Protein AF-A0A6N9IWQ5-F1 (afdb_monomer)

Mean predicted aligned error: 7.13 Å

Nearest PDB structures (foldseek):
  5kgo-assembly2_A  TM=7.853E-01  e=7.917E-03  Klebsiella pneumoniae
  5vx6-assembly1_A  TM=8.203E-01  e=4.836E-02  Bacillus subtilis subsp. subtilis str. 168
  5vx6-assembly2_B  TM=6.950E-01  e=1.537E-02  Bacillus subtilis subsp. subtilis str. 168
  7lkn-assembly2_D  TM=6.172E-01  e=1.616E-01  Xanthomonas citri pv. citri str. 306
  7mie-assembly1_A  TM=5.134E-01  e=3.137E-01  Borreliella burgdorferi

Sequence (89 aa):
MRDISSGGALISHKLEVEKHHLLNISAELPESGSIKLQRGEVKNLRKNPKSGFSPYVTGVKWLDILPESEASI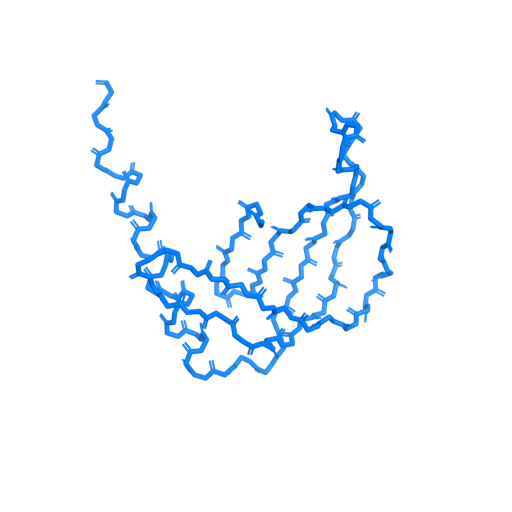SSFITLRSREKRGAPR

pLDDT: mean 82.29, std 10.34, range [43.44, 92.75]

Foldseek 3Di:
DPAADLFWDKDFADDDDDAQDKDQDWAQQPPLGIRGRFIWGFHDWDADPVDPHGRIITITTTDPDDPSNSSSRVSSVVVVVVVVVPDDD

Solvent-accessible surface area (backbone atoms only — not comparable to full-atom values): 5081 Å² total; per-residue (Å²): 118,76,48,73,56,98,66,27,38,35,37,63,36,72,67,90,75,60,76,68,40,78,41,71,44,65,45,81,40,84,100,26,52,55,36,71,65,40,38,24,33,27,74,42,78,44,77,39,90,88,34,90,83,35,36,29,37,35,35,28,34,59,41,84,75,50,71,68,38,50,52,22,50,52,44,37,51,51,49,55,56,47,54,69,70,66,61,80,131

Structure (mmCIF, N/CA/C/O backbone):
data_AF-A0A6N9IWQ5-F1
#
_entry.id   AF-A0A6N9IWQ5-F1
#
loop_
_atom_site.group_PDB
_atom_site.id
_atom_site.type_symbol
_atom_site.label_atom_id
_atom_site.label_alt_id
_atom_site.label_comp_id
_atom_site.label_asym_id
_atom_site.label_entity_id
_atom_site.label_seq_id
_atom_site.pdbx_PDB_ins_code
_atom_site.Cartn_x
_atom_site.Cartn_y
_atom_site.Cartn_z
_atom_site.occupancy
_atom_site.B_iso_or_equiv
_atom_site.auth_seq_id
_atom_site.auth_comp_id
_atom_site.auth_asym_id
_atom_site.auth_atom_id
_atom_site.pdbx_PDB_model_num
ATOM 1 N N . MET A 1 1 ? 8.402 0.771 -0.631 1.00 77.88 1 MET A N 1
ATOM 2 C CA . MET A 1 1 ? 7.05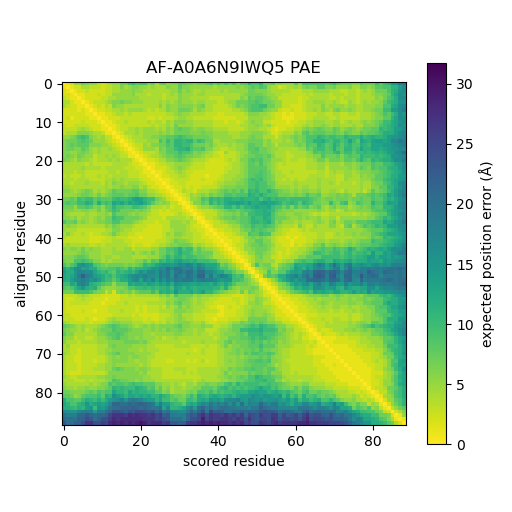1 1.319 -0.903 1.00 77.88 1 MET A CA 1
ATOM 3 C C . MET A 1 1 ? 7.215 2.636 -1.656 1.00 77.88 1 MET A C 1
ATOM 5 O O . MET A 1 1 ? 8.124 3.372 -1.300 1.00 77.88 1 MET A O 1
ATOM 9 N N . ARG A 1 2 ? 6.446 2.906 -2.723 1.00 82.75 2 ARG A N 1
ATOM 10 C CA . ARG A 1 2 ? 6.593 4.149 -3.515 1.00 82.75 2 ARG A CA 1
ATOM 11 C C . ARG A 1 2 ? 5.734 5.278 -2.963 1.00 82.75 2 ARG A C 1
ATOM 13 O O . ARG A 1 2 ? 6.225 6.385 -2.779 1.00 82.75 2 ARG A O 1
ATOM 20 N N . ASP A 1 3 ? 4.464 4.980 -2.732 1.00 85.00 3 ASP A N 1
ATOM 21 C CA . ASP A 1 3 ? 3.484 5.954 -2.269 1.00 85.00 3 ASP A CA 1
ATOM 22 C C . ASP A 1 3 ? 2.458 5.276 -1.362 1.00 85.00 3 ASP A C 1
ATOM 24 O O . ASP A 1 3 ? 2.250 4.063 -1.464 1.00 85.00 3 ASP A O 1
ATOM 28 N N . ILE A 1 4 ? 1.853 6.044 -0.462 1.00 88.00 4 ILE A N 1
ATOM 29 C CA . ILE A 1 4 ? 0.866 5.551 0.494 1.00 88.00 4 ILE A CA 1
ATOM 30 C C . ILE A 1 4 ? -0.205 6.609 0.726 1.00 88.00 4 ILE A C 1
ATOM 32 O O . ILE A 1 4 ? 0.076 7.803 0.780 1.00 88.00 4 ILE A O 1
ATOM 36 N N . SER A 1 5 ? -1.436 6.141 0.868 1.00 87.38 5 SER A N 1
ATOM 37 C CA . SER A 1 5 ? -2.630 6.938 1.104 1.00 87.38 5 SER A CA 1
ATOM 38 C C . SER A 1 5 ? -3.527 6.230 2.121 1.00 87.38 5 SER A C 1
ATOM 40 O O . SER A 1 5 ? -3.356 5.038 2.393 1.00 87.38 5 SER A O 1
ATOM 42 N N . SER A 1 6 ? -4.528 6.943 2.635 1.00 85.25 6 SER A N 1
ATOM 43 C CA . SER A 1 6 ? -5.563 6.365 3.500 1.00 85.25 6 SER A CA 1
ATOM 44 C C . SER A 1 6 ? -6.372 5.263 2.806 1.00 85.25 6 SER A C 1
ATOM 46 O O . SER A 1 6 ? -6.886 4.376 3.471 1.00 85.25 6 SER A O 1
ATOM 48 N N . GLY A 1 7 ? -6.461 5.276 1.470 1.00 86.38 7 GLY A N 1
ATOM 49 C CA . GLY A 1 7 ? -7.198 4.270 0.697 1.00 86.38 7 GLY A CA 1
ATOM 50 C C . GLY A 1 7 ? -6.359 3.089 0.197 1.00 86.38 7 GLY A C 1
ATOM 51 O O . GLY A 1 7 ? -6.913 2.055 -0.180 1.00 86.38 7 GLY A O 1
ATOM 52 N N . GLY A 1 8 ? -5.033 3.216 0.163 1.00 90.69 8 GLY A N 1
ATOM 53 C CA . GLY A 1 8 ? -4.163 2.183 -0.392 1.00 90.69 8 GLY A CA 1
ATOM 54 C C . GLY A 1 8 ? -2.687 2.558 -0.440 1.00 90.69 8 GLY A C 1
ATOM 55 O O . GLY A 1 8 ? -2.294 3.658 -0.052 1.00 90.69 8 GLY A O 1
ATOM 56 N N . ALA A 1 9 ? -1.869 1.668 -0.992 1.00 90.25 9 ALA A N 1
ATOM 57 C CA . ALA A 1 9 ? -0.454 1.908 -1.250 1.00 90.25 9 ALA A CA 1
ATOM 58 C C . ALA A 1 9 ? -0.064 1.557 -2.683 1.00 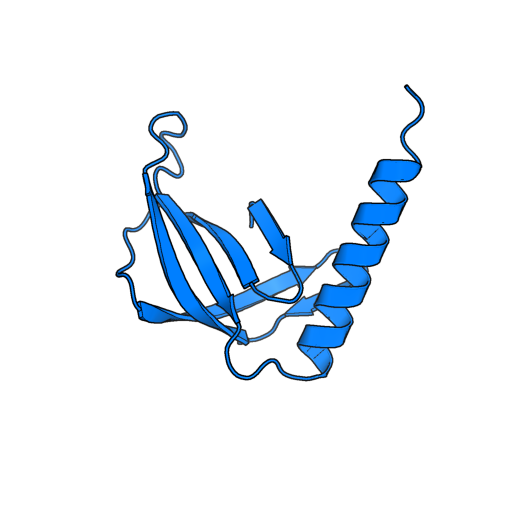90.25 9 ALA A C 1
ATOM 60 O O . ALA A 1 9 ? -0.623 0.666 -3.321 1.00 90.25 9 ALA A O 1
ATOM 61 N N . LEU A 1 10 ? 0.965 2.243 -3.169 1.00 89.94 10 LEU A N 1
ATOM 62 C CA . LEU A 1 10 ? 1.647 1.925 -4.408 1.00 89.94 10 LEU A CA 1
ATOM 63 C C . LEU A 1 10 ? 2.997 1.275 -4.087 1.00 89.94 10 LEU A C 1
ATOM 65 O O . LEU A 1 10 ? 3.883 1.879 -3.472 1.00 89.94 10 LEU A O 1
ATOM 69 N N . ILE A 1 11 ? 3.176 0.040 -4.540 1.00 88.56 11 ILE A N 1
ATOM 70 C CA . ILE A 1 11 ? 4.340 -0.788 -4.226 1.00 88.56 11 ILE A CA 1
ATOM 71 C C . ILE A 1 11 ? 5.066 -1.129 -5.524 1.00 88.56 1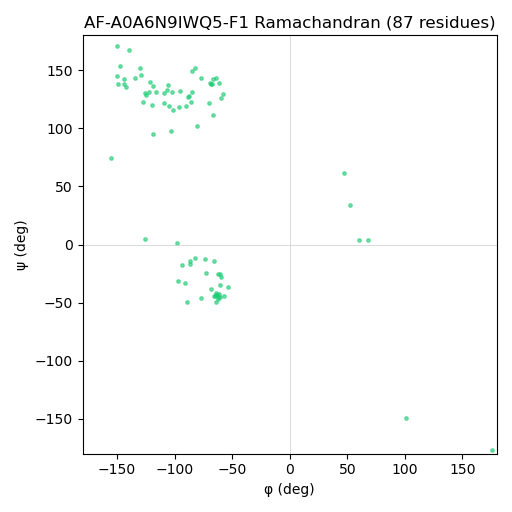1 ILE A C 1
ATOM 73 O O . ILE A 1 11 ? 4.439 -1.461 -6.522 1.00 88.56 11 ILE A O 1
ATOM 77 N N . SER A 1 12 ? 6.394 -1.033 -5.523 1.00 87.94 12 SER A N 1
ATOM 78 C CA . SER A 1 12 ? 7.232 -1.548 -6.609 1.00 87.94 12 SER A CA 1
ATOM 79 C C . SER A 1 12 ? 7.935 -2.809 -6.140 1.00 87.94 12 SER A C 1
ATOM 81 O O . SER A 1 12 ? 8.476 -2.822 -5.036 1.00 87.94 12 SER A O 1
ATOM 83 N N . HIS A 1 13 ? 7.913 -3.856 -6.955 1.00 85.19 13 HIS A N 1
ATOM 84 C CA . HIS A 1 13 ? 8.450 -5.165 -6.595 1.00 85.19 13 HIS A CA 1
ATOM 85 C C . HIS A 1 13 ? 8.971 -5.915 -7.831 1.00 85.19 13 HIS A C 1
ATOM 87 O O . HIS A 1 13 ? 8.821 -5.471 -8.972 1.00 85.19 13 HIS A O 1
ATOM 93 N N . LYS A 1 14 ? 9.660 -7.033 -7.584 1.00 84.12 14 LYS A N 1
ATOM 94 C CA . LYS A 1 14 ? 10.303 -7.860 -8.619 1.00 84.12 14 LYS A CA 1
ATOM 95 C C . LYS A 1 14 ? 9.409 -8.969 -9.164 1.00 84.12 14 LYS A C 1
ATOM 97 O O . LYS A 1 14 ? 9.531 -9.311 -10.331 1.00 84.12 14 LYS A O 1
ATOM 102 N N . LEU A 1 15 ? 8.543 -9.518 -8.318 1.00 82.44 15 LEU A N 1
ATOM 103 C CA . LEU A 1 15 ? 7.676 -10.648 -8.652 1.00 82.44 15 LEU A CA 1
ATOM 104 C C . LEU A 1 15 ? 6.397 -10.167 -9.332 1.00 82.44 15 LEU A C 1
ATOM 106 O O . LEU A 1 15 ? 5.944 -9.070 -9.045 1.00 82.44 15 LEU A O 1
ATOM 110 N N . GLU A 1 16 ? 5.805 -10.954 -10.216 1.00 80.06 16 GLU A N 1
ATOM 111 C CA . GLU A 1 16 ? 4.470 -10.644 -10.733 1.00 80.06 16 GLU A CA 1
ATOM 112 C C . GLU A 1 16 ? 3.418 -11.009 -9.671 1.00 80.06 16 GLU A C 1
ATOM 114 O O . GLU A 1 16 ? 3.600 -11.967 -8.922 1.00 80.06 16 GLU A O 1
ATOM 119 N N . VAL A 1 17 ? 2.350 -10.218 -9.559 1.00 84.00 17 VAL A N 1
ATOM 120 C CA . VAL A 1 17 ? 1.222 -10.489 -8.649 1.00 84.00 17 VAL A CA 1
ATOM 121 C C . VAL A 1 17 ? -0.064 -10.390 -9.438 1.00 84.00 17 VAL A C 1
ATOM 123 O O . VAL A 1 17 ? -0.180 -9.554 -10.326 1.00 84.00 17 VAL A O 1
ATOM 126 N N . GLU A 1 18 ? -1.054 -11.198 -9.109 1.00 85.69 18 GLU A N 1
ATOM 127 C CA . GLU A 1 18 ? -2.313 -11.164 -9.841 1.00 85.69 18 GLU A CA 1
ATOM 128 C C . GLU A 1 18 ? -3.238 -10.052 -9.349 1.00 85.69 18 GLU A C 1
ATOM 130 O O . GLU A 1 18 ? -3.215 -9.625 -8.189 1.00 85.69 18 GLU A O 1
ATOM 135 N N . LYS A 1 19 ? -4.090 -9.573 -10.256 1.00 86.31 19 LYS A N 1
ATOM 136 C CA . LYS A 1 19 ? -5.175 -8.662 -9.896 1.00 86.31 19 LYS A CA 1
ATOM 137 C C . LYS A 1 19 ? -6.149 -9.388 -8.964 1.00 86.31 19 LYS A C 1
ATOM 139 O O . LYS A 1 19 ? -6.409 -10.566 -9.156 1.00 86.31 19 LYS A O 1
ATOM 144 N N . HIS A 1 20 ? -6.696 -8.676 -7.982 1.00 88.62 20 HIS A N 1
ATOM 145 C CA . HIS A 1 20 ? -7.554 -9.207 -6.914 1.00 88.62 20 HIS A CA 1
ATOM 146 C C . HIS A 1 20 ? -6.853 -10.134 -5.915 1.00 88.62 20 HIS A C 1
ATOM 148 O O . HIS A 1 20 ? -7.495 -10.635 -4.994 1.00 88.62 20 HIS A O 1
ATOM 154 N N . HIS A 1 21 ? -5.536 -10.319 -6.033 1.00 89.06 21 HIS A N 1
ATOM 155 C CA . HIS A 1 21 ? -4.793 -11.083 -5.047 1.00 89.06 21 HIS A CA 1
ATOM 156 C C . HIS A 1 21 ? -4.754 -10.347 -3.701 1.00 89.06 21 HIS A C 1
ATOM 158 O O . HIS A 1 21 ? -4.567 -9.124 -3.645 1.00 89.06 21 HIS A O 1
ATOM 164 N N . LEU A 1 22 ? -4.940 -11.102 -2.620 1.00 89.75 22 LEU A N 1
ATOM 165 C CA . LE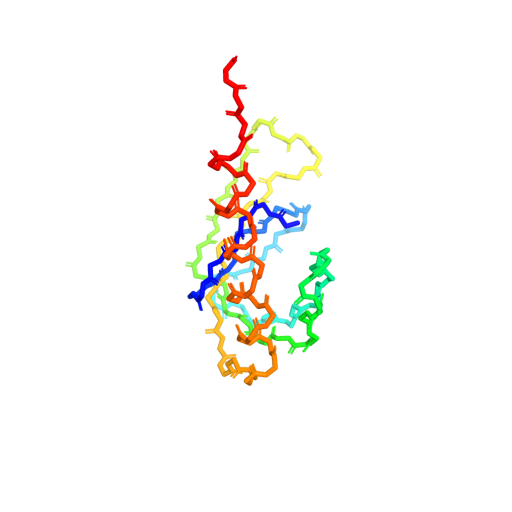U A 1 22 ? -4.886 -10.597 -1.254 1.00 89.75 22 LEU A CA 1
ATOM 166 C C . LEU A 1 22 ? -3.449 -10.645 -0.750 1.00 89.75 22 LEU A C 1
ATOM 168 O O . LEU A 1 22 ? -2.791 -11.681 -0.795 1.00 89.75 22 LEU A O 1
ATOM 172 N N . LEU A 1 23 ? -2.974 -9.518 -0.242 1.00 88.50 23 LEU A N 1
ATOM 173 C CA . LEU A 1 23 ? -1.637 -9.360 0.301 1.00 88.50 23 LEU A CA 1
ATOM 174 C C . LEU A 1 23 ? -1.723 -8.920 1.756 1.00 88.50 23 LEU A C 1
ATOM 176 O O . LEU A 1 23 ? -2.524 -8.057 2.110 1.00 88.50 23 LEU A O 1
ATOM 180 N N . ASN A 1 24 ? -0.844 -9.478 2.581 1.00 88.75 24 ASN A N 1
ATOM 181 C CA . ASN A 1 24 ? -0.585 -8.968 3.920 1.00 88.75 24 ASN A CA 1
ATOM 182 C C . ASN A 1 24 ? 0.645 -8.070 3.846 1.00 88.75 24 ASN A C 1
ATOM 184 O O . ASN A 1 24 ? 1.729 -8.515 3.467 1.00 88.75 24 ASN A O 1
ATOM 188 N N . ILE A 1 25 ? 0.467 -6.797 4.177 1.00 87.38 25 ILE A N 1
ATOM 189 C CA . ILE A 1 25 ? 1.502 -5.779 4.070 1.00 87.38 25 ILE A CA 1
ATOM 190 C C . ILE A 1 25 ? 1.947 -5.397 5.475 1.00 87.38 25 ILE A C 1
ATOM 192 O O . ILE A 1 25 ? 1.156 -4.930 6.293 1.00 87.38 25 ILE A O 1
ATOM 196 N N . SER A 1 26 ? 3.241 -5.563 5.723 1.00 88.19 26 SER A N 1
ATOM 197 C CA . SER A 1 26 ? 3.912 -5.021 6.898 1.00 88.19 26 SER A CA 1
ATOM 198 C C . SER A 1 26 ? 4.944 -4.005 6.435 1.00 88.19 26 SER A C 1
ATOM 200 O O . SER A 1 26 ? 5.712 -4.273 5.509 1.00 88.19 26 SER A O 1
ATOM 202 N N . ALA A 1 27 ? 4.939 -2.825 7.040 1.00 86.06 27 ALA A N 1
ATOM 203 C CA . ALA A 1 27 ? 5.857 -1.751 6.702 1.00 86.06 27 ALA A CA 1
ATOM 204 C C . ALA A 1 27 ? 6.145 -0.901 7.935 1.00 86.06 27 ALA A C 1
ATOM 206 O O . ALA A 1 27 ? 5.236 -0.548 8.679 1.00 86.06 27 ALA A O 1
ATOM 207 N N . GLU A 1 28 ? 7.401 -0.526 8.117 1.00 86.69 28 GLU A N 1
ATOM 208 C CA . GLU A 1 28 ? 7.786 0.461 9.120 1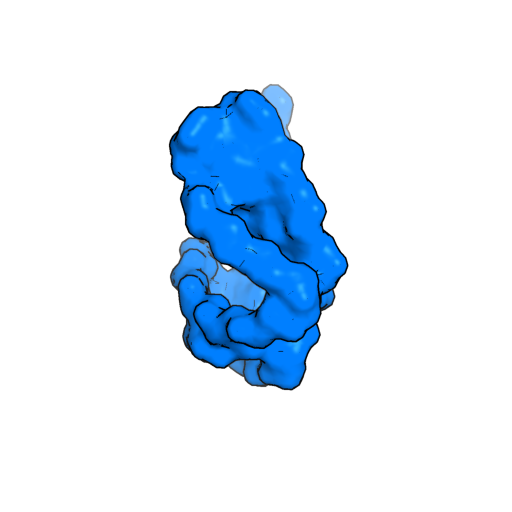.00 86.69 28 GLU A CA 1
ATOM 209 C C . GLU A 1 28 ? 7.696 1.856 8.497 1.00 86.69 28 GLU A C 1
ATOM 211 O O . GLU A 1 28 ? 8.227 2.102 7.410 1.00 86.69 28 GLU A O 1
ATOM 216 N N . LEU A 1 29 ? 6.962 2.752 9.156 1.00 83.94 29 LEU A N 1
ATOM 217 C CA . LEU A 1 29 ? 6.807 4.141 8.749 1.00 83.94 29 LEU A CA 1
ATOM 218 C C . LEU A 1 29 ? 7.722 4.989 9.642 1.00 83.94 29 LEU A C 1
ATOM 220 O O . LEU A 1 29 ? 7.499 5.045 10.854 1.00 83.94 29 LEU A O 1
ATOM 224 N N . PRO A 1 30 ? 8.747 5.653 9.084 1.00 79.25 30 PRO A N 1
ATOM 225 C CA . PRO A 1 30 ? 9.678 6.425 9.893 1.00 79.25 30 PRO A CA 1
ATOM 226 C C . PRO A 1 30 ? 8.919 7.487 10.692 1.00 79.25 30 PRO A C 1
ATOM 228 O O . PRO A 1 30 ? 8.063 8.193 10.155 1.00 79.25 30 PRO A O 1
ATOM 231 N N . GLU A 1 31 ? 9.185 7.515 11.999 1.00 78.69 31 GLU A N 1
ATOM 232 C CA . GLU A 1 31 ? 8.621 8.470 12.968 1.00 78.69 31 GLU A CA 1
ATOM 233 C C . GLU A 1 31 ? 7.084 8.457 13.102 1.00 78.69 31 GLU A C 1
ATOM 235 O O . GLU A 1 31 ? 6.520 9.250 13.849 1.00 78.69 31 GLU A O 1
ATOM 240 N N . SER A 1 32 ? 6.386 7.548 12.411 1.00 78.69 32 SER A N 1
ATOM 241 C CA . SER A 1 32 ? 4.914 7.489 12.351 1.00 78.69 32 SER A CA 1
ATOM 242 C C . SER A 1 32 ? 4.345 6.119 12.748 1.00 78.69 32 SER A C 1
ATOM 244 O O . SER A 1 32 ? 3.137 5.893 12.672 1.00 78.69 32 SER A O 1
ATOM 246 N N . GLY A 1 33 ? 5.209 5.198 13.182 1.00 83.94 33 GLY A N 1
ATOM 247 C CA . GLY A 1 33 ? 4.842 3.871 13.670 1.00 83.94 33 GLY A CA 1
ATOM 248 C C . GLY A 1 33 ? 5.054 2.770 12.634 1.00 83.94 33 GLY A C 1
ATOM 249 O O . GLY A 1 33 ? 5.956 2.825 11.806 1.00 83.94 33 GLY A O 1
ATOM 250 N N . SER A 1 34 ? 4.238 1.723 12.688 1.00 86.25 34 SER A N 1
ATOM 251 C CA . SER A 1 34 ? 4.393 0.563 11.809 1.00 86.25 34 SER A CA 1
ATOM 252 C C . SER A 1 34 ? 3.040 0.007 11.410 1.00 86.25 34 SER A C 1
ATOM 254 O O . SER A 1 34 ? 2.163 -0.155 12.251 1.00 86.25 34 SER A O 1
ATOM 256 N N . ILE A 1 35 ? 2.909 -0.350 10.141 1.00 87.31 35 ILE A N 1
ATOM 257 C CA . ILE A 1 35 ? 1.808 -1.139 9.609 1.00 87.31 35 ILE A CA 1
ATOM 258 C C . ILE A 1 35 ? 2.182 -2.606 9.814 1.00 87.31 35 ILE A C 1
ATOM 260 O O . ILE A 1 35 ? 3.228 -3.044 9.329 1.00 87.31 35 ILE A O 1
ATOM 264 N N . LYS A 1 36 ? 1.352 -3.372 10.521 1.00 85.31 36 LYS A N 1
ATOM 265 C CA . LYS A 1 36 ? 1.598 -4.797 10.773 1.00 85.31 36 LYS A CA 1
ATOM 266 C C . LYS A 1 36 ? 0.472 -5.630 10.188 1.00 85.31 36 LYS A C 1
ATOM 268 O O . LYS A 1 36 ? -0.669 -5.490 10.606 1.00 85.31 36 LYS A O 1
ATOM 273 N N . LEU A 1 37 ? 0.818 -6.520 9.254 1.00 84.69 37 LEU A N 1
ATOM 274 C CA . LEU A 1 37 ? -0.099 -7.500 8.660 1.00 84.69 37 LEU A CA 1
ATOM 275 C C . LEU A 1 37 ? -1.390 -6.875 8.101 1.00 84.69 37 LEU A C 1
ATOM 277 O O . LEU A 1 37 ? -2.449 -7.499 8.118 1.00 84.69 37 LEU A O 1
ATOM 281 N N . GLN A 1 38 ? -1.303 -5.654 7.573 1.00 88.81 38 GLN A N 1
ATOM 282 C CA . GLN A 1 38 ? -2.453 -4.973 7.002 1.00 88.81 38 GLN A CA 1
ATOM 283 C C . GLN A 1 38 ? -2.863 -5.665 5.709 1.00 88.81 38 GLN A C 1
ATOM 285 O O . GLN A 1 38 ? -2.078 -5.756 4.760 1.00 88.81 38 GLN A O 1
ATOM 290 N N . ARG A 1 39 ? -4.109 -6.128 5.656 1.00 89.88 39 ARG A N 1
ATOM 291 C CA . ARG A 1 39 ? -4.663 -6.730 4.448 1.00 89.88 39 ARG A CA 1
ATOM 292 C C . ARG A 1 39 ? -4.862 -5.672 3.377 1.00 89.88 39 ARG A C 1
ATOM 294 O O . ARG A 1 39 ? -5.318 -4.555 3.641 1.00 89.88 39 ARG A O 1
ATOM 301 N N . GLY A 1 40 ? -4.535 -6.045 2.152 1.00 90.31 40 GLY A N 1
ATOM 302 C CA . GLY A 1 40 ? -4.776 -5.227 0.985 1.00 90.31 40 GLY A CA 1
ATOM 303 C C . GLY A 1 40 ? -5.016 -6.069 -0.256 1.00 90.31 40 GLY A C 1
ATOM 304 O O . GLY A 1 40 ? -4.436 -7.135 -0.432 1.00 90.31 40 GLY A O 1
ATOM 305 N N . GLU A 1 41 ? -5.886 -5.582 -1.126 1.00 92.38 41 GLU A N 1
ATOM 306 C CA . GLU A 1 41 ? -6.233 -6.216 -2.389 1.00 92.38 41 GLU A CA 1
ATOM 307 C C . GLU A 1 41 ? -5.521 -5.519 -3.541 1.00 92.38 41 GLU A C 1
ATOM 309 O O . GLU A 1 41 ? -5.586 -4.292 -3.687 1.00 92.38 41 GLU A O 1
ATOM 314 N N . VAL A 1 42 ? -4.880 -6.295 -4.409 1.00 91.69 42 VAL A N 1
ATOM 315 C CA . VAL A 1 42 ? -4.302 -5.762 -5.639 1.00 91.69 42 VAL A CA 1
ATOM 316 C C . VAL A 1 42 ? -5.418 -5.277 -6.566 1.00 91.69 42 VAL A C 1
ATOM 318 O O . VAL A 1 42 ? -6.164 -6.070 -7.136 1.00 91.69 42 VAL A O 1
ATOM 321 N N . LYS A 1 43 ? -5.523 -3.962 -6.770 1.00 89.88 43 LYS A N 1
ATOM 322 C CA . LYS A 1 43 ? -6.500 -3.378 -7.706 1.00 89.88 43 LYS A CA 1
ATOM 323 C C . LYS A 1 43 ? -5.907 -3.074 -9.070 1.00 89.88 43 LYS A C 1
ATOM 325 O O . LYS A 1 43 ? -6.626 -3.137 -10.067 1.00 89.88 43 LYS A O 1
ATOM 330 N N . ASN A 1 44 ? -4.623 -2.732 -9.123 1.00 85.81 44 ASN A N 1
ATOM 331 C CA . ASN A 1 44 ? -3.982 -2.328 -10.365 1.00 85.81 44 ASN A CA 1
ATOM 332 C C . ASN A 1 44 ? -2.556 -2.870 -10.445 1.00 85.81 44 ASN A C 1
ATOM 334 O O . ASN A 1 44 ? -1.809 -2.744 -9.479 1.00 85.81 44 ASN A O 1
ATOM 338 N N . LEU A 1 45 ? -2.175 -3.413 -11.598 1.00 84.19 45 LEU A N 1
ATOM 339 C CA . LEU A 1 45 ? -0.818 -3.860 -11.886 1.00 84.19 45 LEU A CA 1
ATOM 340 C C . LEU A 1 45 ? -0.342 -3.188 -13.167 1.00 84.19 45 LEU A C 1
ATOM 342 O O . LEU A 1 45 ? -1.022 -3.209 -14.190 1.00 84.19 45 LEU A O 1
ATOM 346 N N . ARG A 1 46 ? 0.850 -2.600 -13.114 1.00 84.75 46 ARG A N 1
ATOM 347 C CA . ARG A 1 46 ? 1.517 -2.021 -14.278 1.00 84.75 46 ARG A CA 1
ATOM 348 C C . ARG A 1 46 ? 2.977 -2.445 -14.310 1.00 84.75 46 ARG A C 1
ATOM 350 O O . ARG A 1 46 ? 3.641 -2.495 -13.275 1.00 84.75 46 ARG A O 1
ATOM 357 N N . LYS A 1 47 ? 3.492 -2.688 -15.512 1.00 80.88 47 LYS A N 1
ATOM 358 C CA . LYS A 1 47 ? 4.927 -2.869 -15.743 1.00 80.88 47 LYS A CA 1
ATOM 359 C C . LYS A 1 47 ? 5.575 -1.493 -15.923 1.00 80.88 47 LYS A C 1
ATOM 361 O O . LYS A 1 47 ? 5.063 -0.646 -16.650 1.00 80.88 47 LYS A O 1
ATOM 366 N N . ASN A 1 48 ? 6.675 -1.245 -15.225 1.00 74.75 48 ASN A N 1
ATOM 367 C CA . ASN A 1 48 ? 7.518 -0.072 -15.378 1.00 74.75 48 ASN A CA 1
ATOM 368 C C . ASN A 1 48 ? 8.784 -0.463 -16.160 1.00 74.75 48 ASN A C 1
ATOM 370 O O . ASN A 1 48 ? 9.743 -0.939 -15.549 1.00 74.75 48 ASN A O 1
ATOM 374 N N . PRO A 1 49 ? 8.833 -0.225 -17.482 1.00 64.56 49 PRO A N 1
ATOM 375 C CA . PRO A 1 49 ? 9.974 -0.614 -18.312 1.00 64.56 49 PRO A CA 1
ATOM 376 C C . PRO A 1 49 ? 11.267 0.146 -17.971 1.00 64.56 49 PRO A C 1
ATOM 378 O O . PRO A 1 49 ? 12.343 -0.271 -18.378 1.00 64.56 49 PRO A O 1
ATOM 381 N N . LYS A 1 50 ? 11.193 1.242 -17.197 1.00 67.94 50 LYS A N 1
ATOM 382 C CA . LYS A 1 50 ? 12.364 2.048 -16.809 1.00 67.94 50 LYS A CA 1
ATOM 383 C C . LYS A 1 50 ? 13.152 1.494 -15.614 1.00 67.94 50 LYS A C 1
ATOM 385 O O . LYS A 1 50 ? 14.237 1.992 -15.336 1.00 67.94 50 LYS A O 1
ATOM 390 N N . SER A 1 51 ? 12.630 0.509 -14.876 1.00 62.53 51 SER A N 1
ATOM 391 C CA . SER A 1 51 ? 13.305 -0.050 -13.692 1.00 62.53 51 SER A CA 1
ATOM 392 C C . SER A 1 51 ? 13.598 -1.535 -13.870 1.00 62.53 51 SER A C 1
ATOM 394 O O . SER A 1 51 ? 12.768 -2.370 -13.526 1.00 62.53 51 SER A O 1
ATOM 396 N N . GLY A 1 52 ? 14.813 -1.870 -14.317 1.00 62.25 52 GLY A N 1
ATOM 397 C CA . GLY A 1 52 ? 15.258 -3.267 -14.443 1.00 62.25 52 GLY A CA 1
ATOM 398 C C . GLY A 1 52 ? 15.249 -4.048 -13.119 1.00 62.25 52 GLY A C 1
ATOM 399 O O . GLY A 1 52 ? 15.010 -5.248 -13.107 1.00 62.25 52 GLY A O 1
ATOM 400 N N . PHE A 1 53 ? 15.424 -3.365 -11.981 1.00 70.81 53 PHE A N 1
ATOM 401 C CA . PHE A 1 53 ? 15.451 -3.997 -10.654 1.00 70.81 53 PHE A CA 1
ATOM 402 C C . PHE A 1 53 ? 14.080 -4.174 -9.988 1.00 70.81 53 PHE A C 1
ATOM 404 O O . PHE A 1 53 ? 13.989 -4.867 -8.981 1.00 70.81 53 PHE A O 1
ATOM 411 N N . SER A 1 54 ? 13.026 -3.518 -10.468 1.00 75.62 54 SER A N 1
ATOM 412 C CA . SER A 1 54 ? 11.660 -3.642 -9.928 1.00 75.62 54 SER A CA 1
ATOM 413 C C . SER A 1 54 ? 10.659 -3.286 -11.029 1.00 75.62 54 SER A C 1
ATOM 415 O O . SER A 1 54 ? 10.106 -2.181 -11.051 1.00 75.62 54 SER A O 1
ATOM 417 N N . PRO A 1 55 ? 10.476 -4.203 -11.996 1.00 80.69 55 PRO A N 1
ATOM 418 C CA . PRO A 1 55 ? 9.702 -3.929 -13.196 1.00 80.69 55 PRO A CA 1
ATOM 419 C C . PRO A 1 55 ? 8.200 -3.876 -12.927 1.00 80.69 55 PRO A C 1
ATOM 421 O O . PRO A 1 55 ? 7.468 -3.406 -13.786 1.00 80.69 55 PRO A O 1
ATOM 424 N N . TYR A 1 56 ? 7.714 -4.307 -11.763 1.00 84.94 56 TYR A N 1
ATOM 425 C CA . TYR A 1 56 ? 6.291 -4.289 -11.444 1.00 84.94 56 TYR A CA 1
ATOM 426 C C . TYR A 1 56 ? 5.961 -3.177 -10.464 1.00 84.94 56 TYR A C 1
ATOM 428 O O . TYR A 1 56 ? 6.671 -2.940 -9.485 1.00 84.94 56 TYR A O 1
ATOM 436 N N . VAL A 1 57 ? 4.855 -2.493 -10.731 1.00 88.56 57 VAL A N 1
ATOM 437 C CA . VAL A 1 57 ? 4.270 -1.508 -9.835 1.00 88.56 57 VAL A CA 1
ATOM 438 C C . VAL A 1 57 ? 2.811 -1.864 -9.631 1.00 88.56 57 VAL A C 1
ATOM 440 O O . VAL A 1 57 ? 2.037 -1.908 -10.583 1.00 88.56 57 VAL A O 1
ATOM 443 N N . THR A 1 58 ? 2.437 -2.054 -8.378 1.00 89.88 58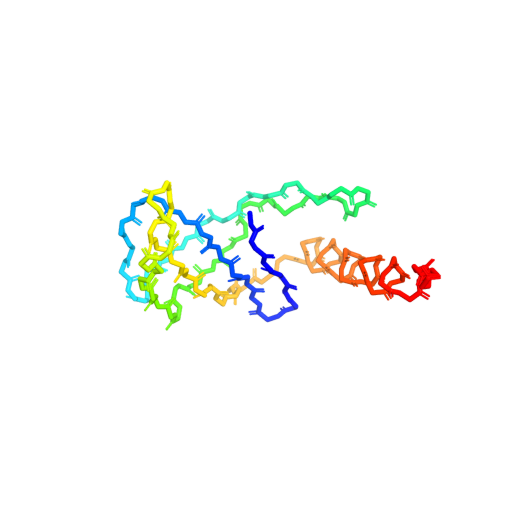 THR A N 1
ATOM 444 C CA . THR A 1 58 ? 1.124 -2.555 -8.002 1.00 89.88 58 THR A CA 1
ATOM 445 C C . THR A 1 58 ? 0.458 -1.588 -7.040 1.00 89.88 58 THR A C 1
ATOM 447 O O . THR A 1 58 ? 1.060 -1.137 -6.064 1.00 89.88 58 THR A O 1
ATOM 450 N N . GLY A 1 59 ? -0.777 -1.221 -7.367 1.00 91.56 59 GLY A N 1
ATOM 451 C CA . GLY A 1 59 ? -1.671 -0.465 -6.506 1.00 91.56 59 GLY A CA 1
ATOM 452 C C . GLY A 1 59 ? -2.493 -1.431 -5.670 1.00 91.56 59 GLY A C 1
ATOM 453 O O . GLY A 1 59 ? -3.246 -2.243 -6.214 1.00 91.56 59 GLY A O 1
ATOM 454 N N . VAL A 1 60 ? -2.344 -1.325 -4.358 1.00 91.94 60 VAL A N 1
ATOM 455 C CA . VAL A 1 60 ? -3.054 -2.137 -3.378 1.00 91.94 60 VAL A CA 1
ATOM 456 C C . VAL A 1 60 ? -4.063 -1.252 -2.665 1.00 91.94 60 VAL A C 1
ATOM 458 O O . VAL A 1 60 ? -3.711 -0.166 -2.212 1.00 91.94 60 VAL A O 1
ATOM 461 N N . LYS A 1 61 ? -5.312 -1.703 -2.576 1.00 92.75 61 LYS A N 1
ATOM 462 C CA . LYS A 1 61 ? -6.358 -1.059 -1.780 1.00 92.75 61 LYS A CA 1
ATOM 463 C C . LYS A 1 61 ? -6.414 -1.733 -0.420 1.00 92.75 61 LYS A C 1
ATOM 465 O O . LYS A 1 61 ? -6.436 -2.958 -0.365 1.00 92.75 61 LYS A O 1
ATOM 470 N N . TRP A 1 62 ? -6.442 -0.962 0.656 1.00 90.75 62 TRP A N 1
ATOM 471 C CA . TRP A 1 62 ? -6.537 -1.546 1.988 1.00 90.75 62 TRP A CA 1
ATOM 472 C C . TRP A 1 62 ? -7.888 -2.232 2.208 1.00 90.75 62 TRP A C 1
ATOM 474 O O . TRP A 1 62 ? -8.921 -1.749 1.740 1.00 90.75 62 TRP A O 1
ATOM 484 N N . LEU A 1 63 ? -7.863 -3.353 2.921 1.00 89.50 63 LEU A N 1
ATOM 485 C CA . LEU A 1 63 ? -9.039 -4.094 3.360 1.00 89.50 63 LEU A CA 1
ATOM 486 C C . LEU A 1 63 ? -8.997 -4.210 4.876 1.00 89.50 63 LEU A C 1
ATOM 488 O O . LEU A 1 63 ? -7.957 -4.594 5.406 1.00 89.50 63 LEU A O 1
ATOM 492 N N . ASP A 1 64 ? -10.107 -3.892 5.541 1.00 86.50 64 ASP A N 1
ATOM 493 C CA . ASP A 1 64 ? -10.249 -3.980 6.999 1.00 86.50 64 ASP A CA 1
ATOM 494 C C . ASP A 1 64 ? -9.054 -3.345 7.727 1.00 86.50 64 ASP A C 1
ATOM 496 O O . ASP A 1 64 ? -8.270 -4.020 8.398 1.00 86.50 64 ASP A O 1
ATOM 500 N N . ILE A 1 65 ? -8.844 -2.039 7.509 1.00 85.12 65 ILE A N 1
ATOM 501 C CA . ILE A 1 65 ? -7.752 -1.324 8.175 1.00 85.12 65 ILE A CA 1
ATOM 502 C C . ILE A 1 65 ? -7.934 -1.401 9.685 1.00 85.12 65 ILE A C 1
ATOM 504 O O . ILE A 1 65 ? -8.969 -1.007 10.219 1.00 85.12 65 ILE A O 1
ATOM 508 N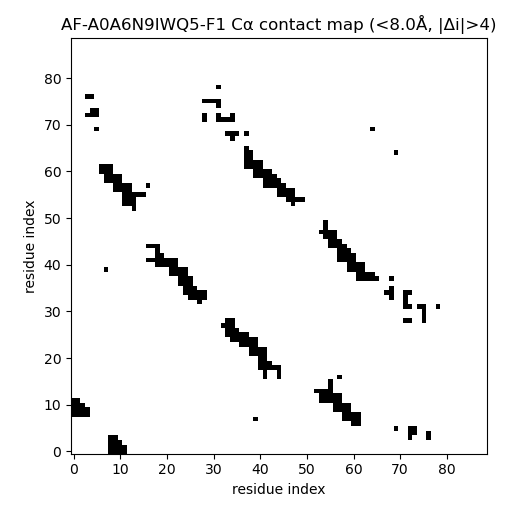 N . LEU A 1 66 ? -6.893 -1.873 10.368 1.00 85.50 66 LEU A N 1
ATOM 509 C CA . LEU A 1 66 ? -6.837 -1.811 11.821 1.00 85.50 66 LEU A CA 1
ATOM 510 C C . LEU A 1 66 ? -6.704 -0.344 12.260 1.00 85.50 66 LEU A C 1
ATOM 512 O O . LEU A 1 66 ? -5.870 0.364 11.689 1.00 85.50 66 LEU A O 1
ATOM 516 N N . PRO A 1 67 ? -7.416 0.110 13.307 1.00 85.38 67 PRO A N 1
ATOM 517 C CA . PRO A 1 67 ? -7.365 1.505 13.760 1.00 85.38 67 PRO A CA 1
ATOM 518 C C . PRO A 1 67 ? -5.939 2.008 14.037 1.00 85.38 67 PRO A C 1
ATOM 520 O O . PRO A 1 67 ? -5.593 3.143 13.718 1.00 85.38 67 PRO A O 1
ATOM 523 N N . GLU A 1 68 ? -5.074 1.138 14.566 1.00 85.50 68 GLU A N 1
ATOM 524 C CA . GLU A 1 68 ? -3.655 1.439 14.791 1.00 85.50 68 GLU A CA 1
ATOM 525 C C . GLU A 1 68 ? -2.908 1.721 13.481 1.00 85.50 68 GLU A C 1
ATOM 527 O O . GLU A 1 68 ? -2.148 2.684 13.376 1.00 85.50 68 GLU A O 1
ATOM 532 N N . SER A 1 69 ? -3.162 0.906 12.453 1.00 85.31 69 SER A N 1
ATOM 533 C CA . SER A 1 69 ? -2.566 1.094 11.130 1.00 85.31 69 SER A CA 1
ATOM 534 C C . SER A 1 69 ? -3.108 2.355 10.459 1.00 85.31 69 SER A C 1
ATOM 536 O O . SER A 1 69 ? -2.337 3.086 9.843 1.00 85.31 69 SER A O 1
ATOM 538 N N . GLU A 1 70 ? -4.396 2.668 10.619 1.00 87.69 70 GLU A N 1
ATOM 539 C CA . GLU A 1 70 ? -4.992 3.910 10.112 1.00 87.69 70 GLU A CA 1
ATOM 540 C C . GLU A 1 70 ? -4.345 5.154 10.727 1.00 87.69 70 GLU A C 1
ATOM 542 O O . GLU A 1 70 ? -3.992 6.095 10.007 1.00 87.69 70 GLU A O 1
ATOM 547 N N . ALA A 1 71 ? -4.142 5.145 12.048 1.00 88.19 71 ALA A N 1
ATOM 548 C CA . ALA A 1 71 ? -3.501 6.234 12.774 1.00 88.19 71 ALA A CA 1
ATOM 549 C C . ALA A 1 71 ? -2.047 6.432 12.320 1.00 88.19 71 ALA A C 1
ATOM 551 O O . ALA A 1 71 ? -1.624 7.566 12.066 1.00 88.19 71 ALA A O 1
ATOM 552 N N . SER A 1 72 ? -1.299 5.339 12.139 1.00 87.75 72 SER A N 1
ATOM 553 C CA . SER A 1 72 ? 0.071 5.380 11.622 1.00 87.75 72 SER A CA 1
ATOM 554 C C . SER A 1 72 ? 0.144 5.891 10.182 1.00 87.75 72 SER A C 1
ATOM 556 O O . SER A 1 72 ? 0.965 6.758 9.875 1.00 87.75 72 SER A O 1
ATOM 558 N N . ILE A 1 73 ? -0.741 5.419 9.298 1.00 87.75 73 ILE A N 1
ATOM 559 C CA . ILE A 1 73 ? -0.817 5.878 7.903 1.00 87.75 73 ILE A CA 1
ATOM 560 C C . ILE A 1 73 ? -1.158 7.371 7.854 1.00 87.75 73 ILE A C 1
ATOM 562 O O . ILE A 1 73 ? -0.497 8.134 7.148 1.00 87.75 73 ILE A O 1
ATOM 566 N N . SER A 1 74 ? -2.153 7.807 8.625 1.00 87.94 74 SER A N 1
ATOM 567 C CA . SER A 1 74 ? -2.595 9.206 8.664 1.00 87.94 74 SER A CA 1
ATOM 568 C C . SER A 1 74 ? -1.509 10.136 9.207 1.00 87.94 74 SER A C 1
ATOM 570 O O . SER A 1 74 ? -1.260 11.204 8.637 1.00 87.94 74 SER A O 1
ATOM 572 N N . SER A 1 75 ? -0.809 9.709 10.260 1.00 87.56 75 SER A N 1
ATOM 573 C CA . SER A 1 75 ? 0.331 10.440 10.823 1.00 87.56 75 SER A CA 1
ATOM 574 C C . SER A 1 75 ? 1.457 10.570 9.801 1.00 87.56 75 SER A C 1
ATOM 576 O O . SER A 1 75 ? 1.942 11.674 9.558 1.00 87.56 75 SER A O 1
ATOM 578 N N . PHE A 1 76 ? 1.788 9.479 9.106 1.00 86.81 76 PHE A N 1
ATOM 579 C CA . PHE A 1 76 ? 2.826 9.473 8.080 1.00 86.81 76 PHE A CA 1
ATOM 580 C C . PHE A 1 76 ? 2.496 10.374 6.885 1.00 86.81 76 PHE A C 1
ATOM 582 O O . PHE A 1 76 ? 3.349 11.130 6.417 1.00 86.81 76 PHE A O 1
ATOM 589 N N . ILE A 1 77 ? 1.250 10.345 6.400 1.00 85.81 77 ILE A N 1
ATOM 590 C CA . ILE A 1 77 ? 0.789 11.235 5.321 1.00 85.81 77 ILE A CA 1
ATOM 591 C C . ILE A 1 77 ? 0.895 12.699 5.758 1.00 85.81 77 ILE A C 1
ATOM 593 O O . ILE A 1 77 ? 1.346 13.549 4.983 1.00 85.81 77 ILE A O 1
ATOM 597 N N . THR A 1 78 ? 0.513 12.998 7.000 1.00 86.06 78 THR A N 1
ATOM 598 C CA . THR A 1 78 ? 0.572 14.352 7.563 1.00 86.06 78 THR A CA 1
ATOM 599 C C . THR A 1 78 ? 2.014 14.840 7.692 1.00 86.06 78 THR A C 1
ATOM 601 O O . THR A 1 78 ? 2.313 15.968 7.292 1.00 86.06 78 THR A O 1
ATOM 604 N N . LEU A 1 79 ? 2.916 13.985 8.179 1.00 83.31 79 LEU A N 1
ATOM 605 C CA . LEU A 1 79 ? 4.338 14.279 8.348 1.00 83.31 79 LEU A CA 1
ATOM 606 C C . LEU A 1 79 ? 5.014 14.537 6.995 1.00 83.31 79 LEU A C 1
ATOM 608 O O . LEU A 1 79 ? 5.566 15.616 6.782 1.00 83.31 79 LEU A O 1
ATOM 612 N N . ARG A 1 80 ? 4.815 13.651 6.011 1.00 81.06 80 ARG A N 1
ATOM 613 C CA . ARG A 1 80 ? 5.316 13.844 4.636 1.00 81.06 80 ARG A CA 1
ATOM 614 C C . ARG A 1 80 ? 4.754 15.101 3.970 1.00 81.06 80 ARG A C 1
ATOM 616 O O . ARG A 1 80 ? 5.442 15.763 3.194 1.00 81.06 80 ARG A O 1
ATOM 623 N N . SER A 1 81 ? 3.502 15.454 4.262 1.00 76.38 81 SER A N 1
ATOM 624 C CA . SER A 1 81 ? 2.875 16.684 3.754 1.00 76.38 81 SER A CA 1
ATOM 625 C C . SER A 1 81 ? 3.410 17.952 4.425 1.00 76.38 81 SER A C 1
ATOM 627 O O . SER A 1 81 ? 3.313 19.036 3.845 1.00 76.38 81 SER A O 1
ATOM 629 N N . ARG A 1 82 ? 3.939 17.850 5.650 1.00 73.81 82 ARG A N 1
ATOM 630 C CA . ARG A 1 82 ? 4.660 18.935 6.327 1.00 73.81 82 ARG A CA 1
ATOM 631 C C . ARG A 1 82 ? 6.073 19.080 5.774 1.00 73.81 82 ARG A C 1
ATOM 633 O O . ARG A 1 82 ? 6.436 20.189 5.404 1.00 73.81 82 ARG A O 1
ATOM 640 N N . GLU A 1 83 ? 6.811 17.984 5.607 1.00 68.56 83 GLU A N 1
ATOM 641 C CA . GLU A 1 83 ? 8.154 18.004 5.007 1.00 68.56 83 GLU A CA 1
ATOM 642 C C . GLU A 1 83 ? 8.146 18.609 3.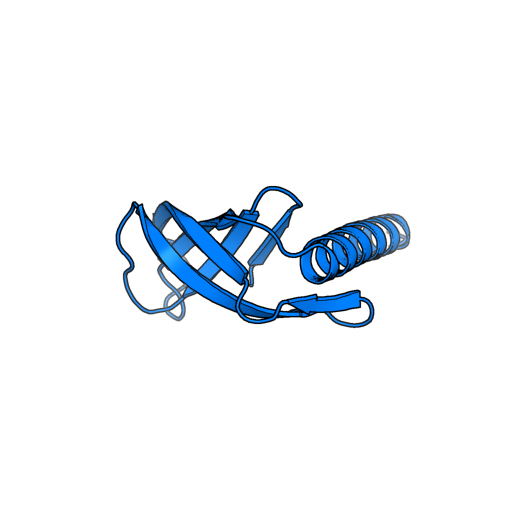598 1.00 68.56 83 GLU A C 1
ATOM 644 O O . GLU A 1 83 ? 8.942 19.492 3.294 1.00 68.56 83 GLU A O 1
ATOM 649 N N . LYS A 1 84 ? 7.178 18.228 2.752 1.00 62.59 84 LYS A N 1
ATOM 650 C CA . LYS A 1 84 ? 7.028 18.820 1.410 1.00 62.59 84 LYS A CA 1
ATOM 651 C C . LYS A 1 84 ? 6.733 20.323 1.422 1.00 62.59 84 LYS A C 1
ATOM 653 O O . LYS A 1 84 ? 7.018 20.991 0.434 1.00 62.59 84 LYS A O 1
ATOM 658 N N . ARG A 1 85 ? 6.143 20.852 2.500 1.00 60.41 85 ARG A N 1
ATOM 659 C CA . ARG A 1 85 ? 5.878 22.292 2.675 1.00 60.41 85 ARG A CA 1
ATOM 660 C C . ARG A 1 85 ? 7.058 23.047 3.293 1.00 60.41 85 ARG A C 1
ATOM 662 O O . ARG A 1 85 ? 7.082 24.268 3.203 1.00 60.41 85 ARG A O 1
ATOM 669 N N . GLY A 1 86 ? 8.007 22.337 3.901 1.00 50.62 86 GLY A N 1
ATOM 670 C CA . GLY A 1 86 ? 9.178 22.901 4.568 1.00 50.62 86 GLY A CA 1
ATOM 671 C C . GLY A 1 86 ? 10.455 22.906 3.733 1.00 50.62 86 GLY A C 1
ATOM 672 O O . GLY A 1 86 ? 11.476 23.330 4.254 1.00 50.62 86 GLY A O 1
ATOM 673 N N . ALA A 1 87 ? 10.432 22.446 2.478 1.00 49.06 87 ALA A N 1
ATOM 674 C CA . ALA A 1 87 ? 11.578 22.560 1.580 1.00 49.06 87 ALA A CA 1
ATOM 675 C C . ALA A 1 87 ? 11.624 23.981 0.978 1.00 49.06 87 ALA A C 1
ATOM 677 O O . ALA A 1 87 ? 10.830 24.265 0.072 1.00 49.06 87 ALA A O 1
ATOM 678 N N . PRO A 1 88 ? 12.495 24.896 1.455 1.00 48.94 88 PRO A N 1
ATOM 679 C CA . PRO A 1 88 ? 12.786 26.107 0.704 1.00 48.94 88 PRO A CA 1
ATOM 680 C C . PRO A 1 88 ? 13.405 25.708 -0.643 1.00 48.94 88 PRO A C 1
ATOM 682 O O . PRO A 1 88 ? 14.183 24.754 -0.722 1.00 48.94 88 PRO A O 1
ATOM 685 N N . ARG A 1 89 ? 12.987 26.407 -1.699 1.00 43.44 89 ARG A N 1
ATOM 686 C CA . ARG A 1 89 ? 13.629 26.351 -3.018 1.00 43.44 89 ARG A CA 1
ATOM 687 C C . ARG A 1 89 ? 15.075 26.817 -2.946 1.00 43.44 89 ARG A C 1
ATOM 689 O O . ARG A 1 89 ? 15.334 27.743 -2.147 1.00 43.44 89 ARG A O 1
#

Radius of gyration: 13.97 Å; Cα contacts (8 Å, |Δi|>4): 166; chains: 1; bounding box: 26×38×33 Å

Secondary structure (DSSP, 8-state):
--EE-SSEEEEEESS---TT-EEEEEEEETTTEEEEEEEEEEEEEEE-TT-TT--EEEEEEE-S--HHHHHHHHHHHHHHHHHTTS---